Protein AF-A0A950MX01-F1 (afdb_monomer_lite)

Structure (mmCIF, N/CA/C/O backbone):
data_AF-A0A950MX01-F1
#
_entry.id   AF-A0A950MX01-F1
#
loop_
_atom_site.group_PDB
_atom_site.id
_atom_site.type_symbol
_atom_site.label_atom_id
_atom_site.label_alt_id
_atom_site.label_comp_id
_atom_site.label_asym_id
_atom_site.label_entity_id
_atom_site.label_seq_id
_atom_site.pdbx_PDB_ins_code
_atom_site.Cartn_x
_atom_site.Cartn_y
_atom_site.Cartn_z
_atom_site.occupancy
_atom_site.B_iso_or_equiv
_atom_site.auth_seq_id
_atom_site.auth_comp_id
_atom_site.auth_asym_id
_atom_site.auth_atom_id
_atom_site.pdbx_PDB_model_num
ATOM 1 N N . MET A 1 1 ? -17.347 -13.009 21.295 1.00 41.97 1 MET A N 1
ATOM 2 C CA . MET A 1 1 ? -16.055 -12.394 20.922 1.00 41.97 1 MET A CA 1
ATOM 3 C C . MET A 1 1 ? -16.342 -11.039 20.303 1.00 41.97 1 MET A C 1
ATOM 5 O O . MET A 1 1 ? -17.111 -10.981 19.354 1.00 41.97 1 MET A O 1
ATOM 9 N N . ALA A 1 2 ? -15.837 -9.953 20.890 1.00 42.84 2 ALA A N 1
ATOM 10 C CA . ALA A 1 2 ? -16.047 -8.612 20.354 1.00 42.84 2 ALA A CA 1
ATOM 11 C C . ALA A 1 2 ? -15.259 -8.473 19.044 1.00 42.84 2 ALA A C 1
ATOM 13 O O . ALA A 1 2 ? -14.041 -8.628 19.052 1.00 42.84 2 ALA A O 1
ATOM 14 N N . MET A 1 3 ? -15.945 -8.220 17.926 1.00 48.16 3 MET A N 1
ATOM 15 C CA . MET A 1 3 ? -15.290 -7.883 16.660 1.00 48.16 3 MET A CA 1
ATOM 16 C C . MET A 1 3 ? -14.467 -6.612 16.874 1.00 48.16 3 MET A C 1
ATOM 18 O O . MET A 1 3 ? -15.009 -5.525 17.087 1.00 48.16 3 MET A O 1
ATOM 22 N N . GLN A 1 4 ? -13.147 -6.776 16.907 1.00 54.25 4 GLN A N 1
ATOM 23 C CA . GLN A 1 4 ? -12.216 -5.680 17.104 1.00 54.25 4 GLN A CA 1
ATOM 24 C C . GLN A 1 4 ? -12.276 -4.788 15.864 1.00 54.25 4 GLN A C 1
ATOM 26 O O . GLN A 1 4 ? -12.189 -5.253 14.730 1.00 54.25 4 GLN A O 1
ATOM 31 N N . ARG A 1 5 ? -12.549 -3.507 16.097 1.00 64.56 5 ARG A N 1
ATOM 32 C CA . ARG A 1 5 ? -12.892 -2.528 15.064 1.00 64.56 5 ARG A CA 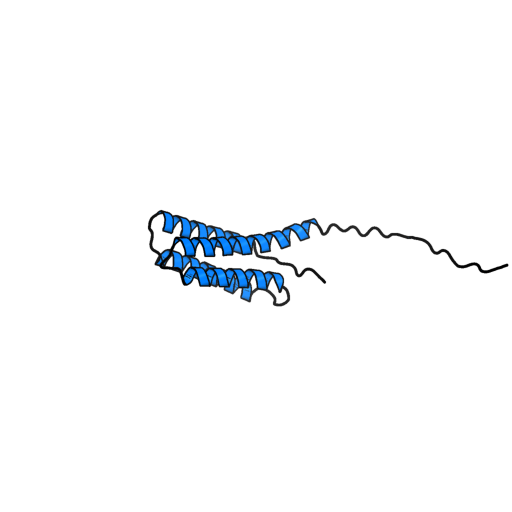1
ATOM 33 C C . ARG A 1 5 ? -11.647 -2.192 14.247 1.00 64.56 5 ARG A C 1
ATOM 35 O O . ARG A 1 5 ? -10.600 -1.932 14.835 1.00 64.56 5 ARG A O 1
ATOM 42 N N . CYS A 1 6 ? -11.782 -2.158 12.926 1.00 63.50 6 CYS A N 1
ATOM 43 C CA . CYS A 1 6 ? -10.765 -1.615 12.038 1.00 63.50 6 CYS A CA 1
ATOM 44 C C . CYS A 1 6 ? -11.193 -0.207 11.611 1.00 63.50 6 CYS A C 1
ATOM 46 O O . CYS A 1 6 ? -12.317 -0.008 11.155 1.00 63.50 6 CYS A O 1
ATOM 48 N N . ALA A 1 7 ? -10.330 0.779 11.828 1.00 77.38 7 ALA A N 1
ATOM 49 C CA . ALA A 1 7 ? -10.592 2.178 11.512 1.00 77.38 7 ALA A CA 1
ATOM 50 C C . ALA A 1 7 ? -9.372 2.758 10.799 1.00 77.38 7 ALA A C 1
ATOM 52 O O . ALA A 1 7 ? -8.579 3.482 11.394 1.00 77.38 7 ALA A O 1
ATOM 53 N N . VAL A 1 8 ? -9.202 2.381 9.532 1.00 80.81 8 VAL A N 1
ATOM 54 C CA . VAL A 1 8 ? -8.159 2.958 8.678 1.00 80.81 8 VAL A CA 1
ATOM 55 C C . VAL A 1 8 ? -8.580 4.380 8.280 1.00 80.81 8 VAL A C 1
ATOM 57 O O . VAL A 1 8 ? -9.720 4.565 7.837 1.00 80.81 8 VAL A O 1
ATOM 60 N N . PRO A 1 9 ? -7.706 5.391 8.426 1.00 83.44 9 PRO A N 1
ATOM 61 C CA . PRO A 1 9 ? -8.036 6.761 8.056 1.00 83.44 9 PRO A CA 1
ATOM 62 C C . PRO A 1 9 ? -8.224 6.915 6.544 1.00 83.44 9 PRO A C 1
ATOM 64 O O . PRO A 1 9 ? -7.449 6.406 5.736 1.00 83.44 9 PRO A O 1
ATOM 67 N N . VAL A 1 10 ? -9.250 7.679 6.161 1.00 86.00 10 VAL A N 1
ATOM 68 C CA . VAL A 1 10 ? -9.606 7.933 4.754 1.00 86.00 10 VAL A CA 1
ATOM 69 C C . VAL A 1 10 ? -8.468 8.631 4.003 1.00 86.00 10 VAL A C 1
ATOM 71 O O . VAL A 1 10 ? -8.225 8.333 2.835 1.00 86.00 10 VAL A O 1
ATOM 74 N N . ASP A 1 11 ? -7.740 9.526 4.673 1.00 86.12 11 ASP A N 1
ATOM 75 C CA . ASP A 1 11 ? -6.622 10.256 4.069 1.00 86.12 11 ASP A CA 1
ATOM 76 C C . ASP A 1 11 ? -5.428 9.345 3.754 1.00 86.12 11 ASP A C 1
ATOM 78 O O . ASP A 1 11 ? -4.749 9.558 2.745 1.00 86.12 11 ASP A O 1
ATOM 82 N N . LEU A 1 12 ? -5.218 8.282 4.542 1.00 88.31 12 LEU A N 1
ATOM 83 C CA . LEU A 1 12 ? -4.205 7.267 4.248 1.00 88.31 12 LEU A CA 1
ATOM 84 C C . LEU A 1 12 ? -4.580 6.483 2.988 1.00 88.31 12 LEU A C 1
ATOM 86 O O . LEU A 1 12 ? -3.756 6.338 2.091 1.00 88.31 12 LEU A O 1
ATOM 90 N N . VAL A 1 13 ? -5.840 6.047 2.881 1.00 89.06 13 VAL A N 1
ATOM 91 C CA . VAL A 1 13 ? -6.349 5.345 1.688 1.00 89.06 13 VAL A CA 1
ATOM 92 C C . VAL A 1 13 ? -6.239 6.230 0.445 1.00 89.06 13 VAL A C 1
ATOM 94 O O . VAL A 1 13 ? -5.810 5.773 -0.613 1.00 89.06 13 VAL A O 1
ATOM 97 N N . ARG A 1 14 ? -6.586 7.518 0.560 1.00 90.06 14 ARG A N 1
ATOM 98 C CA . ARG A 1 14 ? -6.462 8.479 -0.544 1.00 90.06 14 ARG A CA 1
ATOM 99 C C . ARG A 1 14 ? -5.007 8.656 -0.974 1.00 90.06 14 ARG A C 1
ATOM 101 O O . ARG A 1 14 ? -4.731 8.608 -2.169 1.00 90.06 14 ARG A O 1
ATOM 108 N N . THR A 1 15 ? -4.098 8.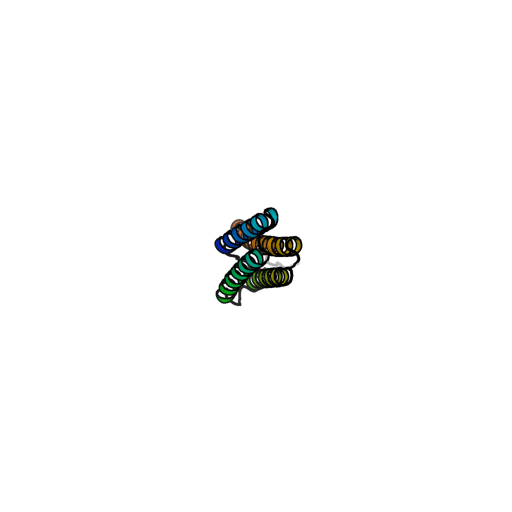849 -0.021 1.00 90.62 15 THR A N 1
ATOM 109 C CA . THR A 1 15 ? -2.661 8.980 -0.301 1.00 90.62 15 THR A CA 1
ATOM 110 C C . THR A 1 15 ? -2.134 7.730 -0.995 1.00 90.62 15 THR A C 1
ATOM 112 O O . THR A 1 15 ? -1.480 7.838 -2.028 1.00 90.62 15 THR A O 1
ATOM 115 N N . ALA A 1 16 ? -2.500 6.548 -0.493 1.00 90.00 16 ALA A N 1
ATOM 116 C CA . ALA A 1 16 ? -2.109 5.276 -1.084 1.00 90.00 16 ALA A CA 1
ATOM 117 C C . ALA A 1 16 ? -2.567 5.162 -2.547 1.00 90.00 16 ALA A C 1
ATOM 119 O O . ALA A 1 16 ? -1.743 4.892 -3.415 1.00 90.00 16 ALA A O 1
ATOM 120 N N . ARG A 1 17 ? -3.834 5.479 -2.854 1.00 91.75 17 ARG A N 1
ATOM 121 C CA . ARG A 1 17 ? -4.345 5.503 -4.239 1.00 91.75 17 ARG A CA 1
ATOM 122 C C . ARG A 1 17 ? -3.541 6.429 -5.151 1.00 91.75 17 ARG A C 1
ATOM 124 O O . ARG A 1 17 ? -3.140 6.017 -6.230 1.00 91.75 17 ARG A O 1
ATOM 131 N N . ILE A 1 18 ? -3.266 7.657 -4.705 1.00 92.81 18 ILE A N 1
ATOM 132 C CA . ILE A 1 18 ? -2.505 8.641 -5.495 1.00 92.81 18 ILE A CA 1
ATOM 133 C C . ILE A 1 18 ? -1.097 8.123 -5.810 1.00 92.81 18 ILE A C 1
ATOM 135 O O . ILE A 1 18 ? -0.607 8.305 -6.929 1.00 92.81 18 ILE A O 1
ATOM 139 N N . VAL A 1 19 ? -0.450 7.484 -4.834 1.00 90.81 19 VAL A N 1
ATOM 140 C CA . VAL A 1 19 ? 0.880 6.896 -5.005 1.00 90.81 19 VAL A CA 1
ATOM 141 C C . VAL A 1 19 ? 0.834 5.752 -6.017 1.00 90.81 19 VAL A C 1
ATOM 143 O O . VAL A 1 19 ? 1.607 5.777 -6.972 1.00 90.81 19 VAL A O 1
ATOM 146 N N . VAL A 1 20 ? -0.095 4.803 -5.868 1.00 91.38 20 VAL A N 1
ATOM 147 C CA . VAL A 1 20 ? -0.228 3.664 -6.794 1.00 91.38 20 VAL A CA 1
ATOM 148 C C . VAL A 1 20 ? -0.557 4.123 -8.210 1.00 91.38 20 VAL A C 1
ATOM 150 O O . VAL A 1 20 ? 0.084 3.667 -9.151 1.00 91.38 20 VAL A O 1
ATOM 153 N N . ASP A 1 21 ? -1.459 5.090 -8.377 1.00 92.88 21 ASP A N 1
ATOM 154 C CA . ASP A 1 21 ? -1.761 5.668 -9.691 1.00 92.88 21 ASP A CA 1
ATOM 155 C C . ASP A 1 21 ? -0.531 6.337 -10.319 1.00 92.88 21 ASP A C 1
ATOM 157 O O . ASP A 1 21 ? -0.355 6.327 -11.536 1.00 92.88 21 ASP A O 1
ATOM 161 N N . SER A 1 22 ? 0.328 6.948 -9.501 1.00 90.56 22 SER A N 1
ATOM 162 C CA . SER A 1 22 ? 1.561 7.581 -9.977 1.00 90.56 22 SER A CA 1
ATOM 163 C C . SER A 1 22 ? 2.614 6.549 -10.374 1.00 90.56 22 SER A C 1
ATOM 165 O O . SER A 1 22 ? 3.283 6.746 -11.386 1.00 90.56 22 SER A O 1
ATOM 167 N N . VAL A 1 23 ? 2.712 5.436 -9.641 1.00 88.19 23 VAL A N 1
ATOM 168 C CA . VAL A 1 23 ? 3.558 4.291 -10.004 1.00 88.19 23 VAL A CA 1
ATOM 169 C C . VAL A 1 23 ? 3.068 3.649 -11.301 1.00 88.19 23 VAL A C 1
ATOM 171 O O . VAL A 1 23 ? 3.852 3.533 -12.236 1.00 88.19 23 VAL A O 1
ATOM 174 N N . ALA A 1 24 ? 1.775 3.337 -11.410 1.00 89.69 24 ALA A N 1
ATOM 175 C CA . ALA A 1 24 ? 1.188 2.744 -12.611 1.00 89.69 24 ALA A CA 1
ATOM 176 C C . ALA A 1 24 ? 1.394 3.640 -13.844 1.00 89.69 24 ALA A C 1
ATOM 178 O O . ALA A 1 24 ? 1.802 3.173 -14.905 1.00 89.69 24 ALA A O 1
ATOM 179 N N . ARG A 1 25 ? 1.199 4.961 -13.702 1.00 90.75 25 ARG A N 1
ATOM 180 C CA . ARG A 1 25 ? 1.517 5.921 -14.772 1.00 90.75 25 ARG A CA 1
ATOM 181 C C . ARG A 1 25 ? 3.000 5.930 -15.125 1.00 90.75 25 ARG A C 1
ATOM 183 O O . ARG A 1 25 ? 3.322 6.031 -16.301 1.00 90.75 25 ARG A O 1
ATOM 190 N N . ASN A 1 26 ? 3.899 5.875 -14.147 1.00 89.56 26 ASN A N 1
ATOM 191 C CA . ASN A 1 26 ? 5.333 5.845 -14.422 1.00 89.56 26 ASN A CA 1
ATOM 192 C C . ASN A 1 26 ? 5.719 4.572 -15.187 1.00 89.56 26 ASN A C 1
ATOM 194 O O . ASN A 1 26 ? 6.428 4.669 -16.180 1.00 89.56 26 ASN A O 1
ATOM 198 N N . ILE A 1 27 ? 5.200 3.414 -14.780 1.00 87.00 27 ILE A N 1
ATOM 199 C CA . ILE A 1 27 ? 5.440 2.127 -15.447 1.00 87.00 27 ILE A CA 1
ATOM 200 C C . ILE A 1 27 ? 4.883 2.137 -16.873 1.00 87.00 27 ILE A C 1
ATOM 202 O O . ILE A 1 27 ? 5.601 1.800 -17.805 1.00 87.00 27 ILE A O 1
ATOM 206 N N . ALA A 1 28 ? 3.651 2.614 -17.066 1.00 89.19 28 ALA A N 1
ATOM 207 C CA . ALA A 1 28 ? 3.021 2.698 -18.386 1.00 89.19 28 ALA A CA 1
ATOM 208 C C . ALA A 1 28 ? 3.766 3.608 -19.382 1.00 89.19 28 ALA A C 1
ATOM 210 O O . ALA A 1 28 ? 3.527 3.521 -20.583 1.00 89.19 28 ALA A O 1
ATOM 211 N N . ASN A 1 29 ? 4.640 4.494 -18.895 1.00 89.62 29 ASN A N 1
ATOM 212 C CA . ASN A 1 29 ? 5.481 5.364 -19.718 1.00 89.62 29 ASN A CA 1
ATOM 213 C C . ASN A 1 29 ? 6.941 4.872 -19.799 1.00 89.62 29 ASN A C 1
ATOM 215 O O . ASN A 1 29 ? 7.821 5.678 -20.100 1.00 89.62 29 ASN A O 1
ATOM 219 N N . ASP A 1 30 ? 7.211 3.600 -19.476 1.00 84.56 30 ASP A N 1
ATOM 220 C CA . ASP A 1 30 ? 8.563 3.020 -19.372 1.00 84.56 30 ASP A CA 1
ATOM 221 C C . ASP A 1 30 ? 9.503 3.861 -18.483 1.00 84.56 30 ASP A C 1
ATOM 223 O O . ASP A 1 30 ? 10.701 4.024 -18.730 1.00 84.56 30 ASP A O 1
ATOM 227 N N . GLY A 1 31 ? 8.927 4.459 -17.439 1.00 82.31 31 GLY A N 1
ATOM 228 C CA . GLY A 1 31 ? 9.611 5.341 -16.510 1.00 82.31 31 GLY A CA 1
ATOM 229 C C . GLY A 1 31 ? 10.540 4.596 -15.554 1.00 82.31 31 GLY A C 1
ATOM 230 O O . GLY A 1 31 ? 10.573 3.372 -15.460 1.00 82.31 31 GLY A O 1
ATOM 231 N N . SER A 1 32 ? 11.310 5.356 -14.776 1.00 84.50 32 SER A N 1
ATOM 232 C CA . SER A 1 32 ? 12.343 4.786 -13.906 1.00 84.50 32 SER A CA 1
ATOM 233 C C . SER A 1 32 ? 11.755 3.885 -12.811 1.00 84.50 32 SER A C 1
ATOM 235 O O . SER A 1 32 ? 10.936 4.330 -12.000 1.00 84.50 32 SER A O 1
ATOM 237 N N . GLY A 1 33 ? 12.231 2.638 -12.722 1.00 83.06 33 GLY A N 1
ATOM 238 C CA . GLY A 1 33 ? 11.902 1.726 -11.619 1.00 83.06 33 GLY A CA 1
ATOM 239 C C . GLY A 1 33 ? 12.317 2.284 -10.253 1.00 83.06 33 GLY A C 1
ATOM 240 O O . GLY A 1 33 ? 11.597 2.122 -9.270 1.00 83.06 33 GLY A O 1
ATOM 241 N N . VAL A 1 34 ? 13.404 3.064 -10.201 1.00 85.62 34 VAL A N 1
ATOM 242 C CA . VAL A 1 34 ? 13.860 3.751 -8.979 1.00 85.62 34 VAL A CA 1
ATOM 243 C C . VAL A 1 34 ? 12.828 4.771 -8.498 1.00 85.62 34 VAL A C 1
ATOM 245 O O . VAL A 1 34 ? 12.567 4.863 -7.301 1.00 85.62 34 VAL A O 1
ATOM 248 N N . TYR A 1 35 ? 12.201 5.517 -9.413 1.00 86.81 35 TYR A N 1
ATOM 249 C CA . TYR A 1 35 ? 11.143 6.463 -9.048 1.00 86.81 35 TYR A CA 1
ATOM 250 C C . TYR A 1 35 ? 9.922 5.741 -8.461 1.00 86.81 35 TYR A C 1
ATOM 252 O O . TYR A 1 35 ? 9.372 6.171 -7.448 1.00 86.81 35 TYR A O 1
ATOM 260 N N . SER A 1 36 ? 9.560 4.590 -9.030 1.00 86.62 36 SER A N 1
ATOM 261 C CA . SER A 1 36 ? 8.478 3.746 -8.502 1.00 86.62 36 SER A CA 1
ATOM 262 C C . SER A 1 36 ? 8.809 3.180 -7.115 1.00 86.62 36 SER A C 1
ATOM 264 O O . SER A 1 36 ? 7.969 3.210 -6.217 1.00 86.62 36 SER A O 1
ATOM 266 N N . ALA A 1 37 ? 10.057 2.760 -6.897 1.00 85.88 37 ALA A N 1
ATOM 267 C CA . ALA A 1 37 ? 10.536 2.286 -5.601 1.00 85.88 37 ALA A CA 1
ATOM 268 C C . ALA A 1 37 ? 10.549 3.394 -4.529 1.00 85.88 37 ALA A C 1
ATOM 270 O O . ALA A 1 37 ? 10.220 3.147 -3.366 1.00 85.88 37 ALA A O 1
ATOM 271 N N . LEU A 1 38 ? 10.886 4.633 -4.909 1.00 89.38 38 LEU A N 1
ATOM 272 C CA . LEU A 1 38 ? 10.813 5.795 -4.016 1.00 89.38 38 LEU A CA 1
ATOM 273 C C . LEU A 1 38 ? 9.371 6.085 -3.591 1.00 89.38 38 LEU A C 1
ATOM 275 O O . LEU A 1 38 ? 9.112 6.312 -2.409 1.00 89.38 38 LEU A O 1
ATOM 279 N N . LEU A 1 39 ? 8.430 6.026 -4.534 1.00 88.88 39 LEU A N 1
ATOM 280 C CA . LEU A 1 39 ? 7.002 6.171 -4.262 1.00 88.88 39 LEU A CA 1
ATOM 281 C C . LEU A 1 39 ? 6.485 5.066 -3.322 1.00 88.88 39 LEU A C 1
ATOM 283 O O . LEU A 1 39 ? 5.813 5.365 -2.333 1.00 88.88 39 LEU A O 1
ATOM 287 N N . ALA A 1 40 ? 6.866 3.808 -3.562 1.00 87.62 40 ALA A N 1
ATOM 288 C CA . ALA A 1 40 ? 6.559 2.690 -2.667 1.00 87.62 40 ALA A CA 1
ATOM 289 C C . ALA A 1 40 ? 7.121 2.906 -1.249 1.00 87.62 40 ALA A C 1
ATOM 291 O O . ALA A 1 40 ? 6.429 2.683 -0.253 1.00 87.62 40 ALA A O 1
ATOM 292 N N . SER A 1 41 ? 8.354 3.408 -1.149 1.00 89.44 41 SER A N 1
ATOM 293 C CA . SER A 1 41 ? 9.009 3.712 0.130 1.00 89.44 41 SER A CA 1
ATOM 294 C C . SER A 1 41 ? 8.315 4.855 0.879 1.00 89.44 41 SER A C 1
ATOM 296 O O . SER A 1 41 ? 8.145 4.789 2.096 1.00 89.44 41 SER A O 1
ATOM 298 N N . GLN A 1 42 ? 7.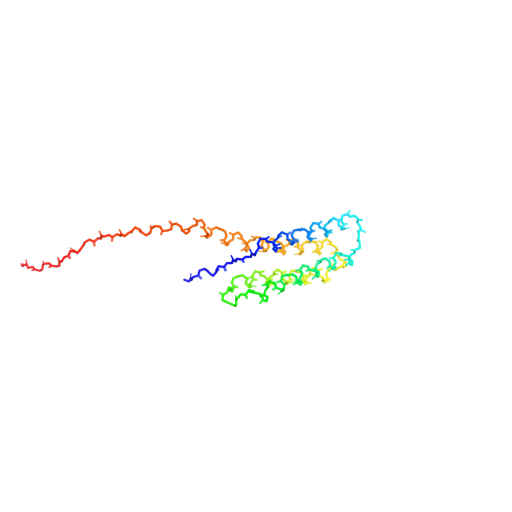854 5.886 0.166 1.00 89.88 42 GLN A N 1
ATOM 299 C CA . GLN A 1 42 ? 7.075 6.977 0.755 1.00 89.88 42 GLN A CA 1
ATOM 300 C C . GLN A 1 42 ? 5.745 6.471 1.329 1.00 89.88 42 GLN A C 1
ATOM 302 O O . GLN A 1 42 ? 5.350 6.865 2.432 1.00 89.88 42 GLN A O 1
ATOM 307 N N . LEU A 1 43 ? 5.067 5.570 0.612 1.00 89.06 43 LEU A N 1
ATOM 308 C CA . LEU A 1 43 ? 3.847 4.936 1.106 1.00 89.06 43 LEU A CA 1
ATOM 309 C C . LEU A 1 43 ? 4.123 4.088 2.352 1.00 89.06 43 LEU A C 1
ATOM 311 O O . LEU A 1 43 ? 3.389 4.192 3.333 1.00 89.06 43 LEU A O 1
ATOM 315 N N . TYR A 1 44 ? 5.198 3.298 2.341 1.00 90.75 44 TYR A N 1
ATOM 316 C CA . TYR A 1 44 ? 5.623 2.505 3.493 1.00 90.75 44 TYR A CA 1
ATOM 317 C C . TYR A 1 44 ? 5.826 3.370 4.747 1.00 90.75 44 TYR A C 1
ATOM 319 O O . TYR A 1 44 ? 5.256 3.066 5.795 1.00 90.75 44 TYR A O 1
ATOM 327 N N . GLU A 1 45 ? 6.574 4.473 4.653 1.00 92.31 45 GLU A N 1
ATOM 328 C CA . GLU A 1 45 ? 6.796 5.357 5.807 1.00 92.31 45 GLU A CA 1
ATOM 329 C C . GLU A 1 45 ? 5.493 6.020 6.283 1.00 92.31 45 GLU A C 1
ATOM 331 O O . GLU A 1 45 ? 5.246 6.099 7.484 1.00 92.31 45 GLU A O 1
ATOM 336 N N . THR A 1 46 ? 4.594 6.386 5.365 1.00 91.31 46 THR A N 1
ATOM 337 C CA . THR A 1 46 ? 3.281 6.948 5.728 1.00 91.31 46 THR A CA 1
ATOM 338 C C . THR A 1 46 ? 2.425 5.943 6.511 1.00 91.31 46 THR A C 1
ATOM 340 O O . THR A 1 46 ? 1.825 6.289 7.530 1.00 91.31 46 THR A O 1
ATOM 343 N N . ILE A 1 47 ? 2.375 4.679 6.073 1.00 90.50 47 ILE A N 1
ATOM 344 C CA . ILE A 1 47 ? 1.628 3.619 6.773 1.00 90.50 47 ILE A CA 1
ATOM 345 C C . ILE A 1 47 ? 2.279 3.313 8.130 1.00 90.50 47 ILE A C 1
ATOM 347 O O . ILE A 1 47 ? 1.584 3.069 9.117 1.00 90.50 47 ILE A O 1
ATOM 351 N N . LYS A 1 48 ? 3.611 3.347 8.203 1.00 90.81 48 LYS A N 1
ATOM 352 C CA . LYS A 1 48 ? 4.380 3.108 9.429 1.00 90.81 48 LYS A CA 1
ATOM 353 C C . LYS A 1 48 ? 4.147 4.201 10.472 1.00 90.81 48 LYS A C 1
ATOM 355 O O . LYS A 1 48 ? 3.970 3.879 11.647 1.00 90.81 48 LYS A O 1
ATOM 360 N N . ASP A 1 49 ? 4.078 5.460 10.052 1.00 90.94 49 ASP A N 1
ATOM 361 C CA . ASP A 1 49 ? 3.703 6.575 10.923 1.00 90.94 49 ASP A CA 1
ATOM 362 C C . ASP A 1 49 ? 2.283 6.404 11.471 1.00 90.94 49 ASP A C 1
ATOM 364 O O . ASP A 1 49 ? 2.044 6.612 12.663 1.00 90.94 49 ASP A O 1
ATOM 368 N N . GLU A 1 50 ? 1.339 5.970 10.633 1.00 87.19 50 GLU A N 1
ATOM 369 C CA . GLU A 1 50 ? -0.033 5.714 11.076 1.00 87.19 50 GLU A CA 1
ATOM 370 C C . GLU A 1 50 ? -0.109 4.526 12.046 1.00 87.19 50 GLU A C 1
ATOM 372 O O . GLU A 1 50 ? -0.823 4.568 13.053 1.00 87.19 50 GLU A O 1
ATOM 377 N N . LEU A 1 51 ? 0.690 3.484 11.812 1.00 87.50 51 LEU A N 1
ATOM 378 C CA . LEU A 1 51 ? 0.818 2.353 12.726 1.00 87.50 51 LEU A CA 1
ATOM 379 C C . LEU A 1 51 ? 1.362 2.790 14.091 1.00 87.50 51 LEU A C 1
ATOM 381 O O . LEU A 1 51 ? 0.863 2.334 15.119 1.00 87.50 51 LEU A O 1
ATOM 385 N N . ALA A 1 52 ? 2.342 3.697 14.116 1.00 87.81 52 ALA A N 1
ATOM 386 C CA . ALA A 1 52 ? 2.900 4.238 15.354 1.00 87.81 52 ALA A CA 1
ATOM 387 C C . ALA A 1 52 ? 1.884 5.083 16.144 1.00 87.81 52 ALA A C 1
ATOM 389 O O . ALA A 1 52 ? 1.909 5.085 17.376 1.00 87.81 52 ALA A O 1
ATOM 390 N N . ARG A 1 53 ? 0.971 5.774 15.450 1.00 86.44 53 ARG A N 1
ATOM 391 C CA . ARG A 1 53 ? -0.131 6.542 16.060 1.00 86.44 53 ARG A CA 1
ATOM 392 C C . ARG A 1 53 ? -1.300 5.662 16.496 1.00 86.44 53 ARG A C 1
ATOM 394 O O . ARG A 1 53 ? -2.084 6.063 17.357 1.00 86.44 53 ARG A O 1
ATOM 401 N N . THR A 1 54 ? -1.429 4.469 15.920 1.00 84.00 54 THR A N 1
ATOM 402 C CA . THR A 1 54 ? -2.542 3.564 16.198 1.00 84.00 54 THR A CA 1
ATOM 403 C C . THR A 1 54 ? -2.409 2.956 17.602 1.00 84.00 54 THR A C 1
ATOM 405 O O . THR A 1 54 ? -1.399 2.324 17.925 1.00 84.00 54 THR A O 1
ATOM 408 N N . PRO A 1 55 ? -3.431 3.080 18.469 1.00 80.81 55 PRO A N 1
ATOM 409 C CA . PRO A 1 55 ? -3.388 2.484 19.796 1.00 80.81 55 PRO A CA 1
ATOM 410 C C . PRO A 1 55 ? -3.354 0.954 19.708 1.00 80.81 55 PRO A C 1
ATOM 412 O O . PRO A 1 55 ? -4.134 0.341 18.981 1.00 80.81 55 PRO A O 1
ATOM 415 N N . ARG A 1 56 ? -2.515 0.312 20.533 1.00 75.75 56 ARG A N 1
ATOM 416 C CA . ARG A 1 56 ? -2.322 -1.158 20.559 1.00 75.75 56 ARG A CA 1
ATOM 417 C C . ARG A 1 56 ? -3.608 -1.967 20.773 1.00 75.75 56 ARG A C 1
ATOM 419 O O . ARG A 1 56 ? -3.674 -3.138 20.425 1.00 75.75 56 ARG A O 1
ATOM 426 N N . GLN A 1 57 ? -4.632 -1.343 21.349 1.00 75.50 57 GLN A N 1
ATOM 427 C CA . GLN A 1 57 ? -5.943 -1.947 21.595 1.00 75.50 57 GLN A CA 1
ATOM 428 C C . GLN A 1 57 ? -6.782 -2.089 20.310 1.00 75.50 57 GLN A C 1
ATOM 430 O O . GLN A 1 57 ? -7.785 -2.800 20.311 1.00 75.50 57 GLN A O 1
ATOM 435 N N . ALA A 1 58 ? -6.377 -1.459 19.204 1.00 79.62 58 ALA A N 1
ATOM 436 C CA . ALA A 1 58 ? -7.001 -1.585 17.892 1.00 79.62 58 ALA A CA 1
ATOM 437 C C . ALA A 1 58 ? -6.314 -2.680 17.053 1.00 79.62 58 ALA A C 1
ATOM 439 O O . ALA A 1 58 ? -5.829 -2.414 15.956 1.00 79.62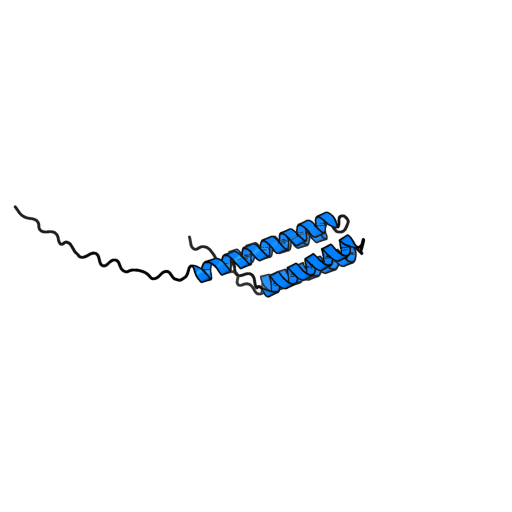 58 ALA A O 1
ATOM 440 N N . ALA A 1 59 ? -6.261 -3.920 17.562 1.00 80.81 59 ALA A N 1
ATOM 441 C CA . ALA A 1 59 ? -5.495 -5.002 16.931 1.00 80.81 59 ALA A CA 1
ATOM 442 C C . ALA A 1 59 ? -5.919 -5.301 15.480 1.00 80.81 59 ALA A C 1
ATOM 444 O O . ALA A 1 59 ? -5.079 -5.663 14.664 1.00 80.81 59 ALA A O 1
ATOM 445 N N . ALA A 1 60 ? -7.194 -5.091 15.133 1.00 82.56 60 ALA A N 1
ATOM 446 C CA . ALA A 1 60 ? -7.665 -5.227 13.755 1.00 82.56 60 ALA A CA 1
ATOM 447 C C . ALA A 1 60 ? -7.071 -4.154 12.824 1.00 82.56 60 ALA A C 1
ATOM 449 O O . ALA A 1 60 ? -6.590 -4.489 11.745 1.00 82.56 60 ALA A O 1
ATOM 450 N N . THR A 1 61 ? -7.037 -2.885 13.252 1.00 83.25 61 THR A N 1
ATOM 451 C CA . THR A 1 61 ? -6.380 -1.803 12.497 1.00 83.25 61 THR A CA 1
ATOM 452 C C . THR A 1 61 ? -4.879 -2.049 12.379 1.00 83.25 61 THR A C 1
ATOM 454 O O . THR A 1 61 ? -4.329 -1.930 11.291 1.00 83.25 61 THR A O 1
ATOM 457 N N . VAL A 1 62 ? -4.225 -2.451 13.475 1.00 86.56 62 VAL A N 1
ATOM 458 C CA . VAL A 1 62 ? -2.797 -2.810 13.487 1.00 86.56 62 VAL A CA 1
ATOM 459 C C . VAL A 1 62 ? -2.521 -3.924 12.477 1.00 86.56 62 VAL A C 1
ATOM 461 O O . VAL A 1 62 ? -1.618 -3.781 11.665 1.00 86.56 62 VAL A O 1
ATOM 464 N N . GLY A 1 63 ? -3.330 -4.989 12.463 1.00 86.69 63 GLY A N 1
ATOM 465 C CA . GLY A 1 63 ? -3.176 -6.095 11.516 1.00 86.69 63 GLY A CA 1
ATOM 466 C C . GLY A 1 63 ? -3.318 -5.666 10.054 1.00 86.69 63 GLY A C 1
ATOM 467 O O . GLY A 1 63 ? -2.514 -6.074 9.221 1.00 86.69 63 GLY A O 1
ATOM 468 N N . VAL A 1 64 ? -4.288 -4.801 9.744 1.00 89.25 64 VAL A N 1
ATOM 469 C CA . VAL A 1 64 ? -4.470 -4.255 8.388 1.00 89.25 64 VAL A CA 1
ATOM 470 C C . VAL A 1 64 ? -3.282 -3.390 7.964 1.00 89.25 64 VAL A C 1
ATOM 472 O O . VAL A 1 64 ? -2.774 -3.554 6.857 1.00 89.25 64 VAL A O 1
ATOM 475 N N . LEU A 1 65 ? -2.817 -2.494 8.838 1.00 89.25 65 LEU A N 1
ATOM 476 C CA . LEU A 1 65 ? -1.667 -1.632 8.555 1.00 89.25 65 LEU A CA 1
ATOM 477 C C . LEU A 1 65 ? -0.374 -2.449 8.410 1.00 89.25 65 LEU A C 1
ATOM 479 O O . LEU A 1 65 ? 0.414 -2.179 7.510 1.00 89.25 65 LEU A O 1
ATOM 483 N N . SER A 1 66 ? -0.169 -3.475 9.240 1.00 89.69 66 SER A N 1
ATOM 484 C CA . SER A 1 66 ? 0.974 -4.388 9.124 1.00 89.69 66 SER A CA 1
ATOM 485 C C . SER A 1 66 ? 0.954 -5.178 7.816 1.00 89.69 66 SER A C 1
ATOM 487 O O . SER A 1 66 ? 1.974 -5.228 7.139 1.00 89.69 66 SER A O 1
ATOM 489 N N . ALA A 1 67 ? -0.200 -5.718 7.413 1.00 90.94 67 ALA A N 1
ATOM 490 C CA . ALA A 1 67 ? -0.325 -6.416 6.135 1.00 90.94 67 ALA A CA 1
ATOM 491 C C . ALA A 1 67 ? -0.007 -5.493 4.944 1.00 90.94 67 ALA A C 1
ATOM 493 O O . ALA A 1 67 ? 0.734 -5.882 4.045 1.00 90.94 67 ALA A O 1
ATOM 494 N N . ALA A 1 68 ? -0.494 -4.247 4.972 1.00 90.00 68 ALA A N 1
ATOM 495 C CA . ALA A 1 68 ? -0.175 -3.260 3.943 1.00 90.00 68 ALA A CA 1
ATOM 496 C C . ALA A 1 68 ? 1.324 -2.887 3.924 1.00 90.00 68 ALA A C 1
ATOM 498 O O . ALA A 1 68 ? 1.896 -2.709 2.851 1.00 90.00 68 ALA A O 1
ATOM 499 N N . LEU A 1 69 ? 1.989 -2.810 5.086 1.00 91.44 69 LEU A N 1
ATOM 500 C CA . LEU A 1 69 ? 3.442 -2.587 5.161 1.00 91.44 69 LEU A CA 1
ATOM 501 C C . LEU A 1 69 ? 4.241 -3.731 4.538 1.00 91.44 69 LEU A C 1
ATOM 503 O O . LEU A 1 69 ? 5.229 -3.472 3.851 1.00 91.44 69 LEU A O 1
ATOM 507 N N . ASP A 1 70 ? 3.831 -4.975 4.774 1.00 90.56 70 ASP A N 1
ATOM 508 C CA . ASP A 1 70 ? 4.507 -6.143 4.211 1.00 90.56 70 ASP A CA 1
ATOM 509 C C . ASP A 1 70 ? 4.361 -6.197 2.683 1.00 90.56 70 ASP A C 1
ATOM 511 O O . ASP A 1 70 ? 5.326 -6.527 1.992 1.00 90.56 70 ASP A O 1
ATOM 515 N N . GLN A 1 71 ? 3.212 -5.770 2.149 1.00 89.75 71 GLN A N 1
ATOM 516 C CA . GLN A 1 71 ? 2.988 -5.610 0.706 1.00 89.75 71 GLN A CA 1
ATOM 517 C C . GLN A 1 71 ? 3.871 -4.499 0.114 1.00 89.75 71 GLN A C 1
ATOM 519 O O . GLN A 1 71 ? 4.544 -4.711 -0.892 1.00 89.75 71 GLN A O 1
ATOM 524 N N . CYS A 1 72 ? 3.985 -3.344 0.781 1.00 87.81 72 CYS A N 1
ATOM 525 C CA . CYS A 1 72 ? 4.914 -2.289 0.354 1.00 87.81 72 CYS A CA 1
ATOM 526 C C . CYS A 1 72 ? 6.384 -2.746 0.382 1.00 87.81 72 CYS A C 1
ATOM 528 O O . CYS A 1 72 ? 7.171 -2.354 -0.480 1.00 87.81 72 CYS A O 1
ATOM 530 N N . ARG A 1 73 ? 6.772 -3.587 1.350 1.00 86.56 73 ARG A N 1
ATOM 531 C CA . ARG A 1 73 ? 8.117 -4.182 1.401 1.00 86.56 73 ARG A CA 1
ATOM 532 C C . ARG A 1 73 ? 8.355 -5.152 0.251 1.00 86.56 73 ARG A C 1
ATOM 534 O O . ARG A 1 73 ? 9.412 -5.078 -0.362 1.00 86.56 73 ARG A O 1
ATOM 541 N N . HIS A 1 74 ? 7.393 -6.025 -0.050 1.00 86.31 74 HIS A N 1
ATOM 542 C CA . HIS A 1 74 ? 7.485 -6.926 -1.201 1.00 86.31 74 HIS A CA 1
ATOM 543 C C . HIS A 1 74 ? 7.611 -6.144 -2.510 1.00 86.31 74 HIS A C 1
ATOM 545 O O . HIS A 1 74 ? 8.498 -6.431 -3.310 1.00 86.31 74 HIS A O 1
ATOM 551 N N . ALA A 1 75 ? 6.814 -5.088 -2.683 1.00 84.50 75 ALA A N 1
ATOM 552 C CA . ALA A 1 75 ? 6.909 -4.201 -3.837 1.00 84.50 75 ALA A CA 1
ATOM 553 C C . ALA A 1 75 ? 8.325 -3.617 -4.012 1.00 84.50 75 ALA A C 1
ATOM 555 O O . ALA A 1 75 ? 8.860 -3.606 -5.118 1.00 84.50 75 ALA A O 1
ATOM 556 N N . ALA A 1 76 ? 8.965 -3.200 -2.914 1.00 80.69 76 ALA A N 1
ATOM 557 C CA . ALA A 1 76 ? 10.327 -2.665 -2.922 1.00 80.69 76 ALA A CA 1
ATOM 558 C C . ALA A 1 76 ? 11.425 -3.717 -3.183 1.00 80.69 76 ALA A C 1
ATOM 560 O O . ALA A 1 76 ? 12.554 -3.341 -3.485 1.00 80.69 76 ALA A O 1
ATOM 561 N N . VAL A 1 77 ? 11.132 -5.017 -3.076 1.00 82.81 77 VAL A N 1
ATOM 562 C CA . VAL A 1 77 ? 12.048 -6.092 -3.509 1.00 82.81 77 VAL A CA 1
ATOM 563 C C . VAL A 1 77 ? 11.939 -6.320 -5.020 1.00 82.81 77 VAL A C 1
ATOM 565 O O . VAL A 1 77 ? 12.914 -6.702 -5.660 1.00 82.81 77 VAL A O 1
ATOM 568 N N . HIS A 1 78 ? 10.781 -6.028 -5.612 1.00 81.62 78 HIS A N 1
ATOM 569 C CA . HIS A 1 78 ? 10.490 -6.239 -7.031 1.00 81.62 78 HIS A CA 1
ATOM 570 C C . HIS A 1 78 ? 10.769 -5.009 -7.913 1.00 81.62 78 HIS A C 1
ATOM 572 O O . HIS A 1 78 ? 10.091 -4.803 -8.917 1.00 81.62 78 HIS A O 1
ATOM 578 N N . VAL A 1 79 ? 11.786 -4.197 -7.594 1.00 77.38 79 VAL A N 1
ATOM 579 C CA . VAL A 1 79 ? 12.142 -2.999 -8.394 1.00 77.38 79 VAL A CA 1
ATOM 580 C C . VAL A 1 79 ? 12.490 -3.354 -9.841 1.00 77.38 79 VAL A C 1
ATOM 582 O O . VAL A 1 79 ? 12.161 -2.600 -10.755 1.00 77.38 79 VAL A O 1
ATOM 585 N N . ASP A 1 80 ? 13.092 -4.525 -10.052 1.00 79.81 80 ASP A N 1
ATOM 586 C CA . ASP A 1 80 ? 13.454 -5.044 -11.375 1.00 79.81 80 ASP A CA 1
ATOM 587 C C . ASP A 1 80 ? 12.246 -5.599 -12.158 1.00 79.81 80 ASP A C 1
ATOM 589 O O . ASP A 1 80 ? 12.372 -6.011 -13.308 1.00 79.81 80 ASP A O 1
ATOM 593 N N . SER A 1 81 ? 11.066 -5.659 -11.537 1.00 85.25 81 SER A N 1
ATOM 594 C CA . SER A 1 81 ? 9.828 -6.192 -12.114 1.00 85.25 81 SER A CA 1
ATOM 595 C C . SER A 1 81 ? 8.666 -5.235 -11.828 1.00 85.25 81 SER A C 1
ATOM 597 O O . SER A 1 81 ? 7.879 -5.475 -10.906 1.00 85.25 81 SER A O 1
ATOM 599 N N . PRO A 1 82 ? 8.549 -4.142 -12.605 1.00 80.12 82 PRO A N 1
ATOM 600 C CA . PRO A 1 82 ? 7.592 -3.070 -12.343 1.00 80.12 82 PRO A CA 1
ATOM 601 C C . PRO A 1 82 ? 6.139 -3.553 -12.254 1.00 80.12 82 PRO A C 1
ATOM 603 O O . PRO A 1 82 ? 5.415 -3.108 -11.368 1.00 80.12 82 PRO A O 1
ATOM 606 N N . ASP A 1 83 ? 5.740 -4.525 -13.075 1.00 84.12 83 ASP A N 1
ATOM 607 C CA . ASP A 1 83 ? 4.384 -5.091 -13.050 1.00 84.12 83 ASP A CA 1
ATOM 608 C C . ASP A 1 83 ? 4.055 -5.781 -11.715 1.00 84.12 83 ASP A C 1
ATOM 610 O O . ASP A 1 83 ? 2.948 -5.653 -11.186 1.00 84.12 83 ASP A O 1
ATOM 614 N N . LEU A 1 84 ? 5.030 -6.492 -11.137 1.00 86.38 84 LEU A N 1
ATOM 615 C CA . LEU A 1 84 ? 4.873 -7.144 -9.833 1.00 86.38 84 LEU A CA 1
ATOM 616 C C . LEU A 1 84 ? 4.827 -6.106 -8.711 1.00 86.38 84 LEU A C 1
ATOM 618 O O . LEU A 1 84 ? 3.992 -6.200 -7.815 1.00 86.38 84 LEU A O 1
ATOM 622 N N . MET A 1 85 ? 5.681 -5.084 -8.789 1.00 87.00 85 MET A N 1
ATOM 623 C CA . MET A 1 85 ? 5.677 -3.962 -7.851 1.00 87.00 85 MET A CA 1
ATOM 624 C C . MET A 1 85 ? 4.333 -3.216 -7.862 1.00 87.00 85 MET A C 1
ATOM 626 O O . MET A 1 85 ? 3.792 -2.924 -6.796 1.00 87.00 85 MET A O 1
ATOM 630 N N . GLU A 1 86 ? 3.756 -2.940 -9.035 1.00 88.25 86 GLU A N 1
ATOM 631 C CA . GLU A 1 86 ? 2.424 -2.331 -9.143 1.00 88.25 86 GLU A CA 1
ATOM 632 C C . GLU A 1 86 ? 1.339 -3.228 -8.533 1.00 88.25 86 GLU A C 1
ATOM 634 O O . GLU A 1 86 ? 0.478 -2.742 -7.794 1.00 88.25 86 GLU A O 1
ATOM 639 N N . GLY A 1 87 ? 1.390 -4.535 -8.810 1.00 88.62 87 GLY A N 1
ATOM 640 C CA . GLY A 1 87 ? 0.456 -5.517 -8.263 1.00 88.62 87 GLY A CA 1
ATOM 641 C C . GLY A 1 87 ? 0.448 -5.537 -6.733 1.00 88.62 87 GLY A C 1
ATOM 642 O O . GLY A 1 87 ? -0.618 -5.441 -6.121 1.00 88.62 87 GLY A O 1
ATOM 643 N N . GLU A 1 88 ? 1.627 -5.580 -6.113 1.00 90.56 88 GLU A N 1
ATOM 644 C CA . GLU A 1 88 ? 1.778 -5.558 -4.653 1.00 90.56 88 GLU A CA 1
ATOM 645 C C . GLU A 1 88 ? 1.274 -4.245 -4.037 1.00 90.56 88 GLU A C 1
ATOM 647 O O . GLU A 1 88 ? 0.557 -4.246 -3.032 1.00 90.56 88 GLU A O 1
ATOM 652 N N . LEU A 1 89 ? 1.572 -3.106 -4.667 1.00 89.19 89 LEU A N 1
ATOM 653 C CA . LEU A 1 89 ? 1.091 -1.805 -4.201 1.00 89.19 89 LEU A CA 1
ATOM 654 C C . LEU A 1 89 ? -0.432 -1.668 -4.323 1.00 89.19 89 LEU A C 1
ATOM 656 O O . LEU A 1 89 ? -1.084 -1.134 -3.421 1.00 89.19 89 LEU A O 1
ATOM 660 N N . ARG A 1 90 ? -1.027 -2.180 -5.404 1.00 91.19 90 ARG A N 1
ATOM 661 C CA . ARG A 1 90 ? -2.486 -2.230 -5.566 1.00 91.19 90 ARG A CA 1
ATOM 662 C C . ARG A 1 90 ? -3.122 -3.114 -4.493 1.00 91.19 90 ARG A C 1
ATOM 664 O O . ARG A 1 90 ? -4.101 -2.702 -3.872 1.00 91.19 90 ARG A O 1
ATOM 671 N N . ALA A 1 91 ? -2.526 -4.268 -4.203 1.00 91.19 91 ALA A N 1
ATOM 672 C CA . ALA A 1 91 ? -2.985 -5.147 -3.134 1.00 91.19 91 ALA A CA 1
ATOM 673 C C . ALA A 1 91 ? -2.902 -4.471 -1.748 1.00 91.19 91 ALA A C 1
ATOM 675 O O . ALA A 1 91 ? -3.800 -4.661 -0.921 1.00 91.19 91 ALA A O 1
ATOM 676 N N . ALA A 1 92 ? -1.890 -3.628 -1.506 1.00 91.00 92 ALA A N 1
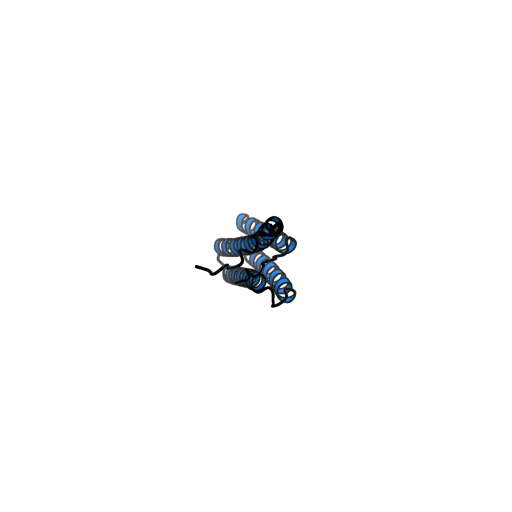ATOM 677 C CA . ALA A 1 92 ? -1.798 -2.796 -0.302 1.00 91.00 92 ALA A CA 1
ATOM 678 C C . ALA A 1 92 ? -2.973 -1.818 -0.179 1.00 91.00 92 ALA A C 1
ATOM 680 O O . ALA A 1 92 ? -3.601 -1.726 0.881 1.00 91.00 92 ALA A O 1
ATOM 681 N N . VAL A 1 93 ? -3.331 -1.133 -1.269 1.00 91.62 93 VAL A N 1
ATOM 682 C CA . VAL A 1 93 ? -4.494 -0.232 -1.302 1.00 91.62 93 VAL A CA 1
ATOM 683 C C . VAL A 1 93 ? -5.790 -0.992 -1.018 1.00 91.62 93 VAL A C 1
ATOM 685 O O . VAL A 1 93 ? -6.569 -0.566 -0.166 1.00 91.62 93 VAL A O 1
ATOM 688 N N . GLU A 1 94 ? -6.010 -2.144 -1.650 1.00 91.81 94 GLU A N 1
ATOM 689 C CA . GLU A 1 94 ? -7.205 -2.968 -1.423 1.00 91.81 94 GLU A CA 1
ATOM 690 C C . GLU A 1 94 ? -7.325 -3.450 0.031 1.00 91.81 94 GLU A C 1
ATOM 692 O O . GLU A 1 94 ? -8.421 -3.519 0.600 1.00 91.81 94 GLU A O 1
ATOM 697 N N . THR A 1 95 ? -6.201 -3.780 0.669 1.00 91.19 95 THR A N 1
ATOM 698 C CA . THR A 1 95 ? -6.152 -4.134 2.093 1.00 91.19 95 THR A CA 1
ATOM 699 C C . THR A 1 95 ? -6.567 -2.954 2.976 1.00 91.19 95 THR A C 1
ATOM 701 O O . THR A 1 95 ? -7.418 -3.116 3.859 1.00 91.19 95 THR A O 1
ATOM 704 N N . LEU A 1 96 ? -6.051 -1.752 2.703 1.00 88.94 96 LEU A N 1
ATOM 705 C CA . LEU A 1 96 ? -6.423 -0.530 3.425 1.00 88.94 96 LEU A CA 1
ATOM 706 C C . LEU A 1 96 ? -7.903 -0.160 3.217 1.00 88.94 96 LEU A C 1
ATOM 708 O O . LEU A 1 96 ? -8.595 0.205 4.170 1.00 88.94 96 LEU A O 1
ATOM 712 N N . GLU A 1 97 ? -8.422 -0.309 1.998 1.00 88.56 97 GLU A N 1
ATOM 713 C CA . GLU A 1 97 ? -9.825 -0.041 1.666 1.00 88.56 97 GLU A CA 1
ATOM 714 C C . GLU A 1 97 ? -10.792 -0.973 2.390 1.00 88.56 97 GLU A C 1
ATOM 716 O O . GLU A 1 97 ? -11.789 -0.514 2.957 1.00 88.56 97 GLU A O 1
ATOM 721 N N . ARG A 1 98 ? -10.488 -2.274 2.444 1.00 85.50 98 ARG A N 1
ATOM 722 C CA . ARG A 1 98 ? -11.276 -3.237 3.229 1.00 85.50 98 ARG A CA 1
ATOM 723 C C . ARG A 1 98 ? -11.264 -2.882 4.717 1.00 85.50 98 ARG A C 1
ATOM 725 O O . ARG A 1 98 ? -12.306 -2.929 5.381 1.00 85.50 98 ARG A O 1
ATOM 732 N N . GLY A 1 99 ? -10.113 -2.456 5.240 1.00 82.19 99 GLY A N 1
ATOM 733 C CA . GLY A 1 99 ? -9.985 -1.962 6.612 1.00 82.19 99 GLY A CA 1
ATOM 734 C C . GLY A 1 99 ? -10.788 -0.688 6.897 1.00 82.19 99 GLY A C 1
ATOM 735 O O . GLY A 1 99 ? -11.262 -0.493 8.015 1.00 82.19 99 GLY A O 1
ATOM 736 N N . MET A 1 100 ? -10.986 0.167 5.896 1.00 82.75 100 MET A N 1
ATOM 737 C CA . MET A 1 100 ? -11.825 1.365 5.992 1.00 82.75 100 MET A CA 1
ATOM 738 C C . MET A 1 100 ? -13.326 1.018 5.951 1.00 82.75 100 MET A C 1
ATOM 740 O O . MET A 1 100 ? -14.116 1.535 6.746 1.00 82.75 100 MET A O 1
ATOM 744 N N . GLN A 1 101 ? -13.737 0.126 5.044 1.00 75.44 101 GLN A N 1
ATOM 745 C CA . GLN A 1 101 ? -15.142 -0.261 4.850 1.00 75.44 101 GLN A CA 1
ATOM 746 C C . GLN A 1 101 ? -15.713 -1.048 6.038 1.00 75.44 101 GLN A C 1
ATOM 748 O O . GLN A 1 101 ? -16.864 -0.834 6.430 1.00 75.44 101 GLN A O 1
ATOM 753 N N . THR A 1 102 ? -14.902 -1.905 6.662 1.00 68.81 102 THR A N 1
ATOM 754 C CA . THR A 1 102 ? -15.286 -2.644 7.879 1.00 68.81 102 THR A CA 1
ATOM 755 C C . THR A 1 102 ? -15.591 -1.711 9.057 1.00 68.81 102 THR A C 1
ATOM 757 O O . THR A 1 102 ? -16.520 -1.972 9.823 1.00 68.81 102 THR A O 1
ATOM 760 N N . GLY A 1 103 ? -14.902 -0.570 9.162 1.00 59.03 103 GLY A N 1
ATOM 761 C CA . GLY A 1 103 ? -15.240 0.489 10.117 1.00 59.03 103 GLY A CA 1
ATOM 762 C C . GLY A 1 103 ? -16.511 1.270 9.753 1.00 59.03 103 GLY A C 1
ATOM 763 O O . GLY A 1 103 ? -17.262 1.689 10.637 1.00 59.03 103 GLY A O 1
ATOM 764 N N . ALA A 1 104 ? -16.790 1.458 8.459 1.00 57.53 104 ALA A N 1
ATOM 765 C CA . ALA A 1 104 ? -17.943 2.217 7.973 1.00 57.53 104 ALA A CA 1
ATOM 766 C C . ALA A 1 104 ? -19.278 1.463 8.119 1.00 57.53 104 ALA A C 1
ATOM 768 O O . ALA A 1 104 ? -20.247 2.045 8.610 1.00 57.53 104 ALA A O 1
ATOM 769 N N . ALA A 1 105 ? -19.324 0.173 7.771 1.00 55.41 105 ALA A N 1
ATOM 770 C CA . ALA A 1 105 ? -20.533 -0.650 7.889 1.00 55.41 105 ALA A CA 1
ATOM 771 C C . ALA A 1 105 ? -21.035 -0.731 9.345 1.00 55.41 105 ALA A C 1
ATOM 773 O O . ALA A 1 105 ? -22.232 -0.607 9.616 1.00 55.41 105 ALA A O 1
ATOM 774 N N . ALA A 1 106 ? -20.114 -0.814 10.309 1.00 52.53 106 ALA A N 1
ATOM 775 C CA . ALA A 1 106 ? -20.439 -0.835 11.733 1.00 52.53 106 ALA A CA 1
ATOM 776 C C . ALA A 1 106 ? -21.070 0.478 12.241 1.00 52.53 106 ALA A C 1
ATOM 778 O O . ALA A 1 106 ? -21.927 0.440 13.125 1.00 52.53 106 ALA A O 1
ATOM 779 N N . ARG A 1 107 ? -20.711 1.641 11.666 1.00 49.91 107 ARG A N 1
ATOM 780 C CA . ARG A 1 107 ? -21.338 2.930 12.02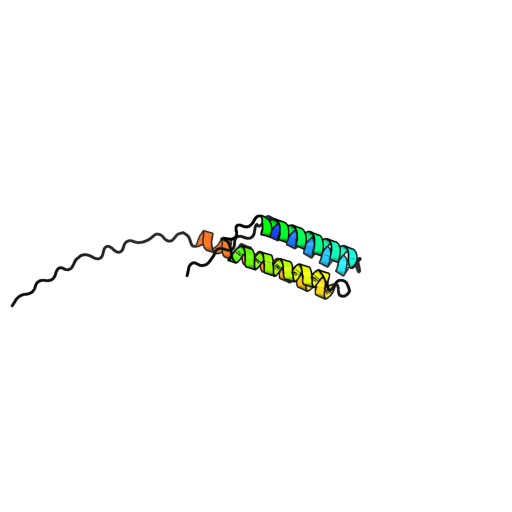8 1.00 49.91 107 ARG A CA 1
ATOM 781 C C . ARG A 1 107 ? -22.813 2.993 11.631 1.00 49.91 107 ARG A C 1
ATOM 783 O O . ARG A 1 107 ? -23.587 3.645 12.320 1.00 49.91 107 ARG A O 1
ATOM 790 N N . THR A 1 108 ? -23.204 2.294 10.567 1.00 52.69 108 THR A N 1
ATOM 791 C CA . THR A 1 108 ? -24.607 2.224 10.120 1.00 52.69 108 THR A CA 1
ATOM 792 C C . THR A 1 108 ? -25.427 1.165 10.861 1.00 52.69 108 THR A C 1
ATOM 794 O O . THR A 1 108 ? -26.627 1.339 11.043 1.00 52.69 108 THR A O 1
ATOM 797 N N . ALA A 1 109 ? -24.784 0.102 11.356 1.00 51.84 109 ALA A N 1
ATOM 798 C CA . ALA A 1 109 ? -25.444 -0.972 12.101 1.00 51.84 109 ALA A CA 1
ATOM 799 C C . ALA A 1 109 ? -25.693 -0.638 13.588 1.00 51.84 109 ALA A C 1
ATOM 801 O O . ALA A 1 109 ? -26.467 -1.318 14.260 1.00 51.84 109 ALA A O 1
ATOM 802 N N . SER A 1 110 ? -25.087 0.430 14.120 1.00 49.28 110 SER A N 1
ATOM 803 C CA . SER A 1 110 ? -25.272 0.880 15.509 1.00 49.28 110 SER A CA 1
ATOM 804 C C . SER A 1 110 ? -26.586 1.653 15.728 1.00 49.28 110 SER A C 1
ATOM 806 O O . SER A 1 110 ? -26.624 2.649 16.447 1.00 49.28 110 SER A O 1
ATOM 808 N N . ALA A 1 111 ? -27.680 1.182 15.134 1.00 49.69 111 ALA A N 1
ATOM 809 C CA . ALA A 1 111 ? -29.045 1.544 15.505 1.00 49.69 111 ALA A CA 1
ATOM 810 C C . ALA A 1 111 ? -29.754 0.326 16.120 1.00 49.69 111 ALA A C 1
ATOM 812 O O . ALA A 1 111 ? -30.912 0.041 15.825 1.00 49.69 111 ALA A O 1
ATOM 813 N N . HIS A 1 112 ? -29.064 -0.426 16.983 1.00 51.38 112 HIS A N 1
ATOM 814 C CA . HIS A 1 112 ? -29.713 -1.459 17.785 1.00 51.38 112 HIS A CA 1
ATOM 815 C C . HIS A 1 112 ? -30.513 -0.798 18.911 1.00 51.38 112 HIS A C 1
ATOM 817 O O . HIS A 1 112 ? -30.057 -0.617 20.037 1.00 51.38 112 HIS A O 1
ATOM 823 N N . ARG A 1 113 ? -31.745 -0.415 18.568 1.00 55.59 113 ARG A N 1
ATOM 824 C CA . ARG A 1 113 ? -32.803 -0.059 19.508 1.00 55.59 113 ARG A CA 1
ATOM 825 C C . ARG A 1 113 ? -33.166 -1.337 20.266 1.00 55.59 113 ARG A C 1
ATOM 827 O O . ARG A 1 113 ? -33.917 -2.165 19.756 1.00 55.59 113 ARG A O 1
ATOM 834 N N . PHE A 1 114 ? -32.575 -1.532 21.443 1.00 56.53 114 PHE A N 1
ATOM 835 C CA . PHE A 1 114 ? -32.953 -2.613 22.351 1.00 56.53 114 PHE A CA 1
ATOM 836 C C . PHE A 1 114 ? -34.458 -2.512 22.617 1.00 56.53 114 PHE A C 1
ATOM 838 O O . PHE A 1 114 ? -34.929 -1.552 23.226 1.00 56.53 114 PHE A O 1
ATOM 845 N N . LYS A 1 115 ? -35.227 -3.477 22.109 1.00 58.72 115 LYS A N 1
ATOM 846 C CA . LYS A 1 115 ? -36.637 -3.630 22.458 1.00 58.72 115 LYS A CA 1
ATOM 847 C C . LYS A 1 115 ? -36.665 -4.497 23.710 1.00 58.72 115 LYS A C 1
ATOM 849 O O . LYS A 1 115 ? -36.366 -5.686 23.642 1.00 58.72 115 LYS A O 1
ATOM 854 N N . VAL A 1 116 ? -36.937 -3.870 24.849 1.00 60.50 116 VAL A N 1
ATOM 855 C CA . VAL A 1 116 ? -37.188 -4.560 26.117 1.00 60.50 116 VAL A CA 1
ATOM 856 C C . VAL A 1 116 ? -38.364 -5.508 25.888 1.00 60.50 116 VAL A C 1
ATOM 858 O O . VAL A 1 116 ? -39.449 -5.066 25.518 1.00 60.50 116 VAL A O 1
ATOM 861 N N . ILE A 1 117 ? -38.135 -6.812 26.041 1.00 63.59 117 ILE A N 1
ATOM 862 C CA . ILE A 1 117 ? -39.222 -7.784 26.149 1.00 63.59 117 ILE A CA 1
ATOM 863 C C . ILE A 1 117 ? -39.582 -7.829 27.631 1.00 63.59 117 ILE A C 1
ATOM 865 O O . ILE A 1 117 ? -38.921 -8.502 28.418 1.00 63.59 117 ILE A O 1
ATOM 869 N N . GLU A 1 118 ? -40.603 -7.070 28.016 1.00 58.53 118 GLU A N 1
ATOM 870 C CA . GLU A 1 118 ? -41.269 -7.229 29.307 1.00 58.53 118 GLU A CA 1
ATOM 871 C C . GLU A 1 118 ? -42.182 -8.462 29.207 1.00 58.53 118 GLU A C 1
ATOM 873 O O . GLU A 1 118 ? -43.306 -8.398 28.715 1.00 58.53 118 GLU A O 1
ATOM 878 N N . GLY A 1 119 ? -41.646 -9.626 29.578 1.00 55.53 119 GLY A N 1
ATOM 879 C CA . GLY A 1 119 ? -42.389 -10.880 29.701 1.00 55.53 119 GLY A CA 1
ATOM 880 C C . GLY A 1 119 ? -42.618 -11.187 31.175 1.00 55.53 119 GLY A C 1
ATOM 881 O O . GLY A 1 119 ? -41.672 -11.518 31.884 1.00 55.53 119 GLY A O 1
ATOM 882 N N . GLY A 1 120 ? -43.859 -11.008 31.626 1.00 50.56 120 GLY A N 1
ATOM 883 C CA . GLY A 1 120 ? -44.265 -11.010 33.027 1.00 50.56 120 GLY A CA 1
ATOM 884 C C . GLY A 1 120 ? -44.064 -12.325 33.786 1.00 50.56 120 GLY A C 1
ATOM 885 O O . GLY A 1 120 ? -44.105 -13.425 33.240 1.00 50.56 120 GLY A O 1
ATOM 886 N N . LEU A 1 121 ? -43.881 -12.150 35.093 1.00 54.44 121 LEU A N 1
ATOM 887 C CA . LEU A 1 121 ? -43.865 -13.156 36.150 1.00 54.44 121 LEU A CA 1
ATOM 888 C C . LEU A 1 121 ? -45.103 -14.065 36.077 1.00 54.44 121 LEU A C 1
ATOM 890 O O . LEU A 1 121 ? -46.217 -13.598 36.299 1.00 54.44 121 LEU A O 1
ATOM 894 N N . SER A 1 122 ? -44.907 -15.368 35.870 1.00 45.50 122 SER A N 1
ATOM 895 C CA . SER A 1 122 ? -45.916 -16.370 36.224 1.00 45.50 122 SER A CA 1
ATOM 896 C C . SER A 1 122 ? -45.434 -17.088 37.479 1.00 45.50 122 SER A C 1
ATOM 898 O O . SER A 1 122 ? -44.569 -17.962 37.430 1.00 45.50 122 SER A O 1
ATOM 900 N N . ALA A 1 123 ? -45.940 -16.631 38.625 1.00 51.75 123 ALA A N 1
ATOM 901 C CA . ALA A 1 123 ? -45.701 -17.251 39.917 1.00 51.75 123 ALA A CA 1
ATOM 902 C C . ALA A 1 123 ? -46.287 -18.669 39.947 1.00 51.75 123 ALA A C 1
ATOM 904 O O . ALA A 1 123 ? -47.364 -18.933 39.412 1.00 51.75 123 ALA A O 1
ATOM 905 N N . ALA A 1 124 ? -45.558 -19.567 40.604 1.00 48.56 124 ALA A N 1
ATOM 906 C CA . ALA A 1 124 ? -46.021 -20.889 40.972 1.00 48.56 124 ALA A CA 1
ATOM 907 C C . ALA A 1 124 ? -47.260 -20.802 41.877 1.00 48.56 124 ALA A C 1
ATOM 909 O O . ALA A 1 124 ? -47.277 -20.037 42.839 1.00 48.56 124 ALA A O 1
ATOM 910 N N . ALA A 1 125 ? -48.247 -21.658 41.624 1.00 41.88 125 ALA A N 1
ATOM 911 C CA . ALA A 1 125 ? -49.223 -22.057 42.626 1.00 41.88 125 ALA A CA 1
ATOM 912 C C . ALA A 1 125 ? -49.347 -23.584 42.590 1.00 41.88 125 ALA A C 1
ATOM 914 O O . ALA A 1 125 ? -49.964 -24.171 41.707 1.00 41.88 125 ALA A O 1
ATOM 915 N N . SER A 1 126 ? -48.683 -24.207 43.559 1.00 45.81 126 SER A N 1
ATOM 916 C CA . SER A 1 126 ? -48.956 -25.558 44.036 1.00 45.81 126 SER A CA 1
ATOM 917 C C . SER A 1 126 ? -50.318 -25.574 44.734 1.00 45.81 126 SER A C 1
ATOM 919 O O . SER A 1 126 ? -50.522 -24.750 45.623 1.00 45.81 126 SER A O 1
ATOM 921 N N . SER A 1 127 ? -51.218 -26.496 44.376 1.00 41.38 127 SER A N 1
ATOM 922 C CA . SER A 1 127 ? -52.089 -27.265 45.297 1.00 41.38 127 SER A CA 1
ATOM 923 C C . SER A 1 127 ? -53.232 -27.972 44.554 1.00 41.38 127 SER A C 1
ATOM 925 O O . SER A 1 127 ? -54.077 -27.316 43.950 1.00 41.38 127 SER A O 1
ATOM 927 N N . ALA A 1 128 ? -53.250 -29.306 44.624 1.00 38.53 128 ALA A N 1
ATOM 928 C CA . ALA A 1 128 ? -54.332 -30.143 45.167 1.00 38.53 128 ALA A CA 1
ATOM 929 C C . ALA A 1 128 ? -53.943 -31.621 45.010 1.00 38.53 128 ALA A C 1
ATOM 931 O O . ALA A 1 128 ? -53.650 -32.029 43.864 1.00 38.53 128 ALA A O 1
#

Foldseek 3Di:
DDPQAQAQDPVLLVLLVVLLVVLVVCVVVVHQLVVNLVSLVVNLVVLVVVLVVDDPSSVLNNVLSVQLNVLSVVLNVCSVPSVSSSVSSVVSSVSSVVSNVSNVVVVVVPPPPDDDPPDDDDDDDDDD

pLDDT: mean 78.13, std 15.82, range [38.53, 92.88]

Radius of gyration: 23.27 Å; chains: 1; bounding box: 68×40×65 Å

Secondary structure (DSSP, 8-state):
---PPP---HHHHHHHHHHHHHHHHHHHTT--HHHHHHHHHHHHHHHHHHHHHS-TT-HHHHHHHHHHHHHHHHHHH-TT-HHHHHHHHHHHHHHHHHHHHHHHHHHHH-------------------

Sequence (128 aa):
MAMQRCAVPVDLVRTARIVVDSVARNIANDGSGVYSALLASQLYETIKDELARTPRQAAATVGVLSAALDQCRHAAVHVDSPDLMEGELRAAVETLERGMQTGAAARTASAHRFKVIEGGLSAAASSA